Protein AF-A0A7S0GAN3-F1 (afdb_monomer)

Organism: NCBI:txid420281

Structure (mmCIF, N/CA/C/O backbone):
data_AF-A0A7S0GAN3-F1
#
_entry.id   AF-A0A7S0GAN3-F1
#
loop_
_atom_site.group_PDB
_atom_site.id
_atom_site.type_symbol
_atom_site.label_atom_id
_atom_site.label_alt_id
_atom_site.label_comp_id
_atom_site.label_asym_id
_atom_site.label_entity_id
_atom_site.label_seq_id
_atom_site.pdbx_PDB_ins_code
_atom_site.Cartn_x
_atom_site.Cartn_y
_atom_site.Cartn_z
_atom_site.occupancy
_atom_site.B_iso_or_equiv
_atom_site.auth_seq_id
_atom_site.auth_comp_id
_atom_site.auth_asym_id
_atom_site.auth_atom_id
_atom_site.pdbx_PDB_model_num
ATOM 1 N N . ALA A 1 1 ? -8.345 -10.056 -23.638 1.00 53.62 1 ALA A N 1
ATOM 2 C CA . ALA A 1 1 ? -7.470 -11.029 -22.954 1.00 53.62 1 ALA A CA 1
ATOM 3 C C . ALA A 1 1 ? -8.102 -11.364 -21.610 1.00 53.62 1 ALA A C 1
ATOM 5 O O . ALA A 1 1 ? -8.517 -10.442 -20.922 1.00 53.62 1 ALA A O 1
ATOM 6 N N . ASP A 1 2 ? -8.257 -12.646 -21.281 1.00 69.12 2 ASP A N 1
ATOM 7 C CA . ASP A 1 2 ? -8.844 -13.093 -20.011 1.00 69.12 2 ASP A CA 1
ATOM 8 C C . ASP A 1 2 ? -7.896 -12.740 -18.851 1.00 69.12 2 ASP A C 1
ATOM 10 O O . ASP A 1 2 ? -6.728 -13.138 -18.859 1.00 69.12 2 ASP A O 1
ATOM 14 N N . ALA A 1 3 ? -8.379 -11.972 -17.870 1.00 46.81 3 ALA A N 1
ATOM 15 C CA . ALA A 1 3 ? -7.609 -11.560 -16.692 1.00 46.81 3 ALA A CA 1
ATOM 16 C C . ALA A 1 3 ? -7.005 -12.769 -15.953 1.00 46.81 3 ALA A C 1
ATOM 18 O O . ALA A 1 3 ? -5.893 -12.694 -15.424 1.00 46.81 3 ALA A O 1
ATOM 19 N N . THR A 1 4 ? -7.686 -13.916 -16.011 1.00 56.50 4 THR A N 1
ATOM 20 C CA . THR A 1 4 ? -7.214 -15.193 -15.467 1.00 56.50 4 THR A CA 1
ATOM 21 C C . THR A 1 4 ? -5.911 -15.663 -16.116 1.00 56.50 4 THR A C 1
ATOM 23 O O . THR A 1 4 ? -5.029 -16.192 -15.436 1.00 56.50 4 THR A O 1
ATOM 26 N N . LEU A 1 5 ? -5.762 -15.472 -17.429 1.00 55.47 5 LEU A N 1
ATOM 27 C CA . LEU A 1 5 ? -4.583 -15.897 -18.185 1.00 55.47 5 LEU A CA 1
ATOM 28 C C . LEU A 1 5 ? -3.365 -15.033 -17.838 1.00 55.47 5 LEU A C 1
ATOM 30 O O . LEU A 1 5 ? -2.266 -15.554 -17.656 1.00 55.47 5 LEU A O 1
ATOM 34 N N . ILE A 1 6 ? -3.586 -13.726 -17.688 1.00 58.41 6 ILE A N 1
ATOM 35 C CA . ILE A 1 6 ? -2.557 -12.761 -17.286 1.00 58.41 6 ILE A CA 1
ATOM 36 C C . ILE A 1 6 ? -2.079 -13.089 -15.867 1.00 58.41 6 ILE A C 1
ATOM 38 O O . ILE A 1 6 ? -0.880 -13.251 -15.648 1.00 58.41 6 ILE A O 1
ATOM 42 N N . ALA A 1 7 ? -3.006 -13.306 -14.928 1.00 54.25 7 ALA A N 1
ATOM 43 C CA . ALA A 1 7 ? -2.679 -13.682 -13.553 1.00 54.25 7 ALA A CA 1
ATOM 44 C C . ALA A 1 7 ? -1.905 -15.012 -13.466 1.00 54.25 7 ALA A C 1
ATOM 46 O O . ALA A 1 7 ? -0.910 -15.101 -12.746 1.00 54.25 7 ALA A O 1
ATOM 47 N N . LYS A 1 8 ? -2.307 -16.035 -14.238 1.00 63.19 8 LYS A N 1
ATOM 48 C CA . LYS A 1 8 ? -1.583 -17.318 -14.322 1.00 63.19 8 LYS A CA 1
ATOM 49 C C . LYS A 1 8 ? -0.166 -17.149 -14.870 1.00 63.19 8 LYS A C 1
ATOM 51 O O . LYS A 1 8 ? 0.763 -17.755 -14.340 1.00 63.19 8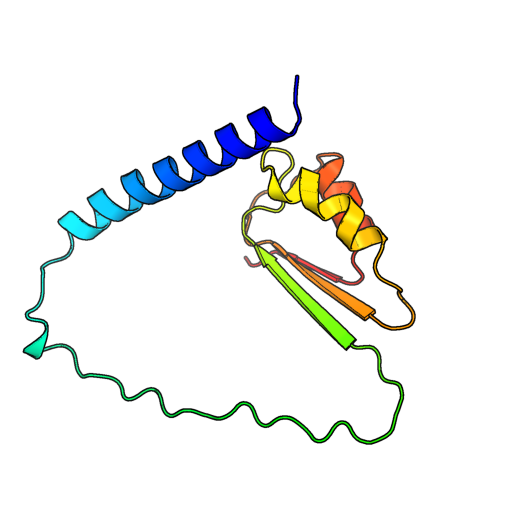 LYS A O 1
ATOM 56 N N . CYS A 1 9 ? 0.004 -16.337 -15.913 1.00 64.81 9 CYS A N 1
ATOM 57 C CA . CYS A 1 9 ? 1.313 -16.072 -16.507 1.00 64.81 9 CYS A CA 1
ATOM 58 C C . CYS A 1 9 ? 2.253 -15.417 -15.488 1.00 64.81 9 CYS A C 1
ATOM 60 O O . CYS A 1 9 ? 3.355 -15.907 -15.246 1.00 64.81 9 CYS A O 1
ATOM 62 N N . TYR A 1 10 ? 1.761 -14.386 -14.800 1.00 63.53 10 TYR A N 1
ATOM 63 C CA . TYR A 1 10 ? 2.522 -13.692 -13.771 1.00 63.53 10 TYR A CA 1
ATOM 64 C C . TYR A 1 10 ? 2.884 -14.583 -12.579 1.00 63.53 10 TYR A C 1
ATOM 66 O O . TYR A 1 10 ? 4.025 -14.542 -12.121 1.00 63.53 10 TYR A O 1
ATOM 74 N N . ALA A 1 11 ? 1.962 -15.428 -12.105 1.00 63.91 11 ALA A N 1
ATOM 75 C CA . ALA A 1 11 ? 2.245 -16.375 -11.026 1.00 63.91 11 ALA A CA 1
ATOM 76 C C . ALA A 1 11 ? 3.366 -17.354 -11.412 1.00 63.91 11 ALA A C 1
ATOM 78 O O . ALA A 1 11 ? 4.311 -17.559 -10.649 1.00 63.91 11 ALA A O 1
ATOM 79 N N . ASN A 1 12 ? 3.307 -17.908 -12.626 1.00 69.75 12 ASN A N 1
ATOM 80 C CA . ASN A 1 12 ? 4.333 -18.818 -13.128 1.00 69.75 12 ASN A CA 1
ATOM 81 C C . ASN A 1 12 ? 5.690 -18.120 -13.288 1.00 69.75 12 ASN A C 1
ATOM 83 O O . ASN A 1 12 ? 6.716 -18.687 -12.915 1.00 69.75 12 ASN A O 1
ATOM 87 N N . GLN A 1 13 ? 5.704 -16.882 -13.782 1.00 66.62 13 GLN A N 1
ATOM 88 C CA . GLN A 1 13 ? 6.927 -16.103 -13.954 1.00 66.62 13 GLN A CA 1
ATOM 89 C C . GLN A 1 13 ? 7.569 -15.737 -12.606 1.00 66.62 13 GLN A C 1
ATOM 91 O O . GLN A 1 13 ? 8.775 -15.920 -12.446 1.00 66.62 13 GLN A O 1
ATOM 96 N N . ALA A 1 14 ? 6.774 -15.332 -11.609 1.00 58.38 14 ALA A N 1
ATOM 97 C CA . ALA A 1 14 ? 7.249 -15.049 -10.252 1.00 58.38 14 ALA A CA 1
ATOM 98 C C . ALA A 1 14 ? 7.876 -16.293 -9.587 1.00 58.38 14 ALA A C 1
ATOM 100 O O . ALA A 1 14 ? 8.985 -16.233 -9.043 1.00 58.38 14 ALA A O 1
ATOM 101 N N . ILE A 1 15 ? 7.218 -17.456 -9.708 1.00 64.25 15 ILE A N 1
ATOM 102 C CA . ILE A 1 15 ? 7.734 -18.745 -9.215 1.00 64.25 15 ILE A CA 1
ATOM 103 C C . ILE A 1 15 ? 9.053 -19.111 -9.912 1.00 64.25 15 ILE A C 1
ATOM 105 O O . ILE A 1 15 ? 9.991 -19.588 -9.266 1.00 64.25 15 ILE A O 1
ATOM 109 N N . GLN A 1 16 ? 9.165 -18.873 -11.221 1.00 63.56 16 GLN A N 1
ATOM 110 C CA . GLN A 1 16 ? 10.399 -19.124 -11.969 1.00 63.56 16 GLN A CA 1
ATOM 111 C C . GLN A 1 16 ? 11.541 -18.190 -11.539 1.00 63.56 16 GLN A C 1
ATOM 113 O O . GLN A 1 16 ? 12.667 -18.660 -11.359 1.00 63.56 16 GLN A O 1
ATOM 118 N N . THR A 1 17 ? 11.266 -16.903 -11.294 1.00 57.34 17 THR A N 1
ATOM 119 C CA . THR A 1 17 ? 12.280 -15.931 -10.847 1.00 57.34 17 THR A CA 1
ATOM 120 C C . THR A 1 17 ? 12.805 -16.190 -9.434 1.00 57.34 17 THR A C 1
ATOM 122 O O . THR A 1 17 ? 13.994 -15.986 -9.182 1.00 57.34 17 THR A O 1
ATOM 125 N N . CYS A 1 18 ? 11.967 -16.693 -8.521 1.00 55.12 18 CYS A N 1
ATOM 126 C CA . CYS A 1 18 ? 12.412 -17.101 -7.185 1.00 55.12 18 CYS A CA 1
ATOM 127 C C . CYS A 1 18 ? 13.300 -18.354 -7.243 1.00 55.12 18 CYS A C 1
ATOM 129 O O . CYS A 1 18 ? 14.308 -18.438 -6.540 1.00 55.12 18 CYS A O 1
ATOM 131 N N . ASN A 1 19 ? 12.983 -19.299 -8.133 1.00 55.12 19 ASN A N 1
ATOM 132 C CA . ASN A 1 19 ? 13.717 -20.557 -8.254 1.00 55.12 19 ASN A CA 1
ATOM 133 C C . ASN A 1 19 ? 15.125 -20.407 -8.849 1.00 55.12 19 ASN A C 1
ATOM 135 O O . ASN A 1 19 ? 16.020 -21.142 -8.432 1.00 55.12 19 ASN A O 1
ATOM 139 N N . SER A 1 20 ? 15.349 -19.495 -9.801 1.00 51.16 20 SER A N 1
ATOM 140 C CA . SER A 1 20 ? 16.661 -19.336 -10.451 1.00 51.16 20 SER A CA 1
ATOM 141 C C . SER A 1 20 ? 17.683 -18.647 -9.542 1.00 51.16 20 SER A C 1
ATOM 143 O O . SER A 1 20 ? 18.770 -19.181 -9.329 1.00 51.16 20 SER A O 1
ATOM 145 N N . LYS A 1 21 ? 17.309 -17.527 -8.906 1.00 49.88 21 LYS A N 1
ATOM 146 C CA . LYS A 1 21 ? 18.214 -16.752 -8.037 1.00 49.88 21 LYS A CA 1
ATOM 147 C C . LYS A 1 21 ? 18.492 -17.423 -6.687 1.00 49.88 21 LYS A C 1
ATOM 149 O O . LYS A 1 21 ? 19.608 -17.324 -6.178 1.00 49.88 21 LYS A O 1
ATOM 154 N N . GLN A 1 22 ? 17.519 -18.128 -6.097 1.00 50.59 22 GLN A N 1
ATOM 155 C CA . GLN A 1 22 ? 17.749 -18.843 -4.834 1.00 50.59 22 GLN A CA 1
ATOM 156 C C . GLN A 1 22 ? 18.544 -20.139 -5.029 1.00 50.59 22 GLN A C 1
ATOM 158 O O . GLN A 1 22 ? 19.405 -20.427 -4.202 1.00 50.59 22 GLN A O 1
ATOM 163 N N . ARG A 1 23 ? 18.327 -20.911 -6.108 1.00 47.38 23 ARG A N 1
ATOM 164 C CA . ARG A 1 23 ? 19.069 -22.171 -6.332 1.00 47.38 23 ARG A CA 1
ATOM 165 C C . ARG A 1 23 ? 20.559 -21.958 -6.555 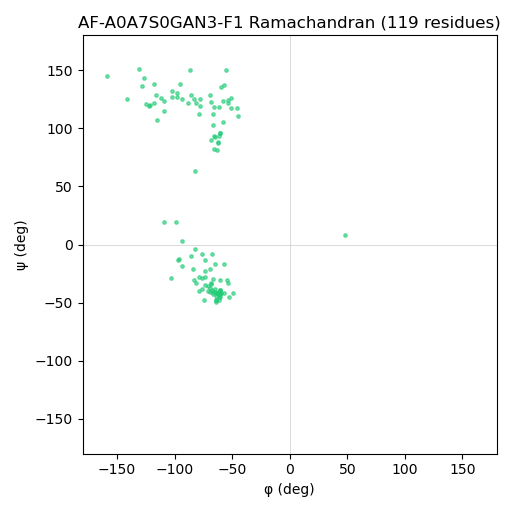1.00 47.38 23 ARG A C 1
ATOM 167 O O . ARG A 1 23 ? 21.345 -22.767 -6.074 1.00 47.38 23 ARG A O 1
ATOM 174 N N . GLU A 1 24 ? 20.947 -20.910 -7.269 1.00 54.69 24 GLU A N 1
ATOM 175 C CA . GLU A 1 24 ? 22.359 -20.626 -7.541 1.00 54.69 24 GLU A CA 1
ATOM 17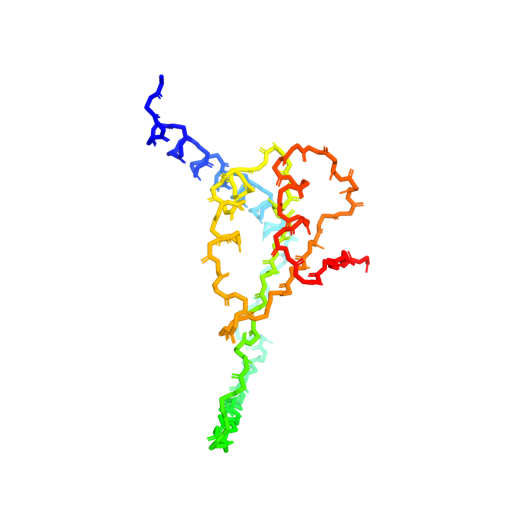6 C C . GLU A 1 24 ? 23.091 -20.197 -6.259 1.00 54.69 24 GLU A C 1
ATOM 178 O O . GLU A 1 24 ? 24.152 -20.730 -5.940 1.00 54.69 24 GLU A O 1
ATOM 183 N N . ARG A 1 25 ? 22.433 -19.377 -5.426 1.00 50.16 25 ARG A N 1
ATOM 184 C CA . ARG A 1 25 ? 22.916 -18.978 -4.095 1.00 50.16 25 ARG A CA 1
ATOM 185 C C . ARG A 1 25 ? 22.931 -20.133 -3.082 1.00 50.16 25 ARG A C 1
ATOM 187 O O . ARG A 1 25 ? 23.815 -20.190 -2.239 1.00 50.16 25 ARG A O 1
ATOM 194 N N . LEU A 1 26 ? 21.987 -21.075 -3.169 1.00 52.34 26 LEU A N 1
ATOM 195 C CA . LEU A 1 26 ? 21.935 -22.282 -2.326 1.00 52.34 26 LEU A CA 1
ATOM 196 C C . LEU A 1 26 ? 22.989 -23.332 -2.710 1.00 52.34 26 LEU A C 1
ATOM 198 O O . LEU A 1 26 ? 23.340 -24.166 -1.880 1.00 52.34 26 LEU A O 1
ATOM 202 N N . ARG A 1 27 ? 23.492 -23.317 -3.951 1.00 53.59 27 ARG A N 1
ATOM 203 C CA . ARG A 1 27 ? 24.552 -24.230 -4.415 1.00 53.59 27 ARG A CA 1
ATOM 204 C C . ARG A 1 27 ? 25.948 -23.800 -3.963 1.00 53.59 27 ARG A C 1
ATOM 206 O O . ARG A 1 27 ? 26.800 -24.666 -3.802 1.00 53.59 27 ARG A O 1
ATOM 213 N N . SER A 1 28 ? 26.171 -22.503 -3.743 1.00 52.94 28 SER A N 1
ATOM 214 C CA . SER A 1 28 ? 27.445 -21.956 -3.255 1.00 52.94 28 SER A CA 1
ATOM 215 C C . SER A 1 28 ? 27.583 -21.957 -1.728 1.00 52.94 28 SER A C 1
ATOM 217 O O . SER A 1 28 ? 28.661 -21.666 -1.220 1.00 52.94 28 SER A O 1
ATOM 219 N N . ILE A 1 29 ? 26.508 -22.242 -0.985 1.00 58.06 29 ILE A N 1
ATOM 220 C CA . ILE A 1 29 ? 26.560 -22.365 0.476 1.00 58.06 29 ILE A CA 1
ATOM 221 C C . ILE A 1 29 ? 27.076 -23.772 0.812 1.00 58.06 29 ILE A C 1
ATOM 223 O O . ILE A 1 29 ? 26.444 -24.751 0.399 1.00 58.06 29 ILE A O 1
ATOM 227 N N . PRO A 1 30 ? 28.192 -23.911 1.553 1.00 55.22 30 PRO A N 1
ATOM 228 C CA . PRO A 1 30 ? 28.633 -25.203 2.057 1.00 55.22 30 PRO A CA 1
ATOM 229 C C . PRO A 1 30 ? 27.486 -25.855 2.828 1.00 55.22 30 PRO A C 1
ATOM 231 O O . PRO A 1 30 ? 26.927 -25.258 3.750 1.00 55.22 30 PRO A O 1
ATOM 234 N N . ARG A 1 31 ? 27.101 -27.075 2.440 1.00 48.78 31 ARG A N 1
ATOM 235 C CA . ARG A 1 31 ? 26.142 -27.866 3.214 1.00 48.78 31 ARG A CA 1
ATOM 236 C C . ARG A 1 31 ? 26.828 -28.260 4.517 1.00 48.78 31 ARG A C 1
ATOM 238 O O . ARG A 1 31 ? 27.506 -29.279 4.571 1.00 48.78 31 ARG A O 1
ATOM 245 N N . HIS A 1 32 ? 26.700 -27.423 5.540 1.00 56.59 32 HIS A N 1
ATOM 246 C CA . HIS A 1 32 ? 27.012 -27.829 6.901 1.00 56.59 32 HIS A CA 1
ATOM 247 C C . HIS A 1 32 ? 26.105 -29.012 7.254 1.00 56.59 32 HIS A C 1
ATOM 249 O O . HIS A 1 32 ? 24.920 -29.007 6.911 1.00 56.59 32 HIS A O 1
ATOM 255 N N . ASP A 1 33 ? 26.678 -30.043 7.876 1.00 57.25 33 ASP A N 1
ATOM 256 C CA . ASP A 1 33 ? 25.926 -31.193 8.367 1.00 57.25 33 ASP A CA 1
ATOM 257 C C . ASP A 1 33 ? 24.758 -30.685 9.224 1.00 57.25 33 ASP A C 1
ATOM 259 O O . ASP A 1 33 ? 24.957 -29.890 10.146 1.00 57.25 33 ASP A O 1
ATOM 263 N N . ALA A 1 34 ? 23.536 -31.115 8.905 1.00 57.25 34 ALA A N 1
ATOM 264 C CA . ALA A 1 34 ? 22.328 -30.730 9.625 1.00 57.25 34 ALA A CA 1
ATOM 265 C C . ALA A 1 34 ? 22.398 -31.082 11.125 1.00 57.25 34 ALA A C 1
ATOM 267 O O . ALA A 1 34 ? 21.644 -30.519 11.914 1.00 57.25 34 ALA A O 1
ATOM 268 N N . SER A 1 35 ? 23.323 -31.963 11.527 1.00 60.91 35 SER A N 1
ATOM 269 C CA . SER A 1 35 ? 23.629 -32.262 12.930 1.00 60.91 35 SER A CA 1
ATOM 270 C C . SER A 1 35 ? 24.329 -31.115 13.686 1.00 60.91 35 SER A C 1
ATOM 272 O O . SER A 1 35 ? 24.269 -31.065 14.912 1.00 60.91 35 SER A O 1
ATOM 274 N N . SER A 1 36 ? 24.975 -30.182 12.972 1.00 60.47 36 SER A N 1
ATOM 275 C CA . SER A 1 36 ? 25.813 -29.109 13.537 1.00 60.47 36 SER A CA 1
ATOM 276 C C . SER A 1 36 ? 25.099 -27.766 13.706 1.00 60.47 36 SER A C 1
ATOM 278 O O . SER A 1 36 ? 25.599 -26.884 14.408 1.00 60.47 36 SER A O 1
ATOM 280 N N . VAL A 1 37 ? 23.918 -27.593 13.102 1.00 59.53 37 VAL A N 1
ATOM 281 C CA . VAL A 1 37 ? 23.083 -26.416 13.357 1.00 59.53 37 VAL A CA 1
ATOM 282 C C . VAL A 1 37 ? 22.373 -26.602 14.698 1.00 59.53 37 VAL A C 1
ATOM 284 O O . VAL A 1 37 ? 21.591 -27.545 14.842 1.00 59.53 37 VAL A O 1
ATOM 287 N N . PRO A 1 38 ? 22.595 -25.728 15.698 1.00 48.66 38 PRO A N 1
ATOM 288 C CA . PRO A 1 38 ? 21.820 -25.800 16.920 1.00 48.66 38 PRO A CA 1
ATOM 289 C C . PRO A 1 38 ? 20.359 -25.578 16.537 1.00 48.66 38 PRO A C 1
ATOM 291 O O . PRO A 1 38 ? 19.997 -24.529 16.001 1.00 48.66 38 PRO A O 1
ATOM 294 N N . PHE A 1 39 ? 19.514 -26.579 16.785 1.00 57.50 39 PHE A N 1
ATOM 295 C CA . PHE A 1 39 ? 18.071 -26.414 16.707 1.00 57.50 39 PHE A CA 1
ATOM 296 C C . PHE A 1 39 ? 17.685 -25.344 17.727 1.00 57.50 39 PHE A C 1
ATOM 298 O O . PHE A 1 39 ? 17.544 -25.613 18.923 1.00 57.50 39 PHE A O 1
ATOM 305 N N . VAL A 1 40 ? 17.561 -24.100 17.263 1.00 62.12 40 VAL A N 1
ATOM 306 C CA . VAL A 1 40 ? 17.022 -23.017 18.072 1.00 62.12 40 VAL A CA 1
ATOM 307 C C . VAL A 1 40 ? 15.569 -23.379 18.305 1.00 62.12 40 VAL A C 1
ATOM 309 O O . VAL A 1 40 ? 14.720 -23.256 17.422 1.00 62.12 40 VAL A O 1
ATOM 312 N N . LYS A 1 41 ? 15.289 -23.869 19.513 1.00 49.91 41 LYS A N 1
ATOM 313 C CA . LYS A 1 41 ? 13.934 -24.031 20.016 1.00 49.91 41 LYS A CA 1
ATOM 314 C C . LYS A 1 41 ? 13.345 -22.624 20.045 1.00 49.91 41 LYS A C 1
ATOM 316 O O . LYS A 1 41 ? 13.574 -21.880 20.995 1.00 49.91 41 LYS A O 1
ATOM 321 N N . VAL A 1 42 ? 12.650 -22.233 18.976 1.00 60.69 42 VAL A N 1
ATOM 322 C CA . VAL A 1 42 ? 11.856 -21.006 18.962 1.00 60.69 42 VAL A CA 1
ATOM 323 C C . VAL A 1 42 ? 10.879 -21.176 20.110 1.00 60.69 42 VAL A C 1
ATOM 325 O O . VAL A 1 42 ? 9.971 -22.013 20.046 1.00 60.69 42 VAL A O 1
ATOM 328 N N . SER A 1 43 ? 11.125 -20.468 21.215 1.00 58.84 43 SER A N 1
ATOM 329 C CA . SER A 1 43 ? 10.154 -20.423 22.289 1.00 58.84 43 SER A CA 1
ATOM 330 C C . SER A 1 43 ? 8.897 -19.878 21.635 1.00 58.84 43 SER A C 1
ATOM 332 O O . SER A 1 43 ? 8.921 -18.848 20.959 1.00 58.84 43 SER A O 1
ATOM 334 N N . LYS A 1 44 ? 7.801 -20.628 21.735 1.00 56.56 44 LYS A N 1
ATOM 335 C CA . LYS A 1 44 ? 6.495 -20.096 21.381 1.00 56.56 44 LYS A CA 1
ATOM 336 C C . LYS A 1 44 ? 6.227 -19.002 22.409 1.00 56.56 44 LYS A C 1
ATOM 338 O O . LYS A 1 44 ? 5.579 -19.254 23.419 1.00 56.56 44 LYS A O 1
ATOM 343 N N . SER A 1 45 ? 6.764 -17.805 22.190 1.00 54.41 45 SER A N 1
ATOM 344 C CA . SER A 1 45 ? 6.175 -16.597 22.725 1.00 54.41 45 SER A CA 1
ATOM 345 C C . SER A 1 45 ? 4.813 -16.543 22.056 1.00 54.41 45 SER A C 1
ATOM 347 O O . SER A 1 45 ? 4.643 -16.049 20.945 1.00 54.41 45 SER A O 1
ATOM 349 N N . THR A 1 46 ? 3.833 -17.193 22.685 1.00 54.00 46 THR A N 1
ATOM 350 C CA . THR A 1 46 ? 2.432 -16.962 22.370 1.00 54.00 46 THR A CA 1
ATOM 351 C C . THR A 1 46 ? 2.300 -15.453 22.303 1.00 54.00 46 THR A C 1
ATOM 353 O O . THR A 1 46 ? 2.619 -14.807 23.312 1.00 54.00 46 THR A O 1
ATOM 356 N N . PRO A 1 47 ? 1.945 -14.872 21.140 1.00 52.00 47 PRO A N 1
ATOM 357 C CA . PRO A 1 47 ? 1.748 -13.443 21.077 1.00 52.00 47 PRO A CA 1
ATOM 358 C C . PRO A 1 47 ? 0.746 -13.167 22.180 1.00 52.00 47 PRO A C 1
ATOM 360 O O . PRO A 1 47 ? -0.293 -13.823 22.258 1.00 52.00 47 PRO A O 1
ATOM 363 N N . HIS A 1 48 ? 1.134 -12.314 23.119 1.00 54.25 48 HIS A N 1
ATOM 364 C CA . HIS A 1 48 ? 0.266 -11.924 24.202 1.00 54.25 48 HIS A CA 1
ATOM 365 C C . HIS A 1 48 ? -0.936 -11.268 23.521 1.00 54.25 48 HIS A C 1
ATOM 367 O O . HIS A 1 48 ? -0.849 -10.113 23.093 1.00 54.25 48 HIS A O 1
ATOM 373 N N . ILE A 1 49 ? -2.010 -12.039 23.301 1.00 56.84 49 ILE A N 1
ATOM 374 C CA . ILE A 1 49 ? -3.264 -11.528 22.769 1.00 56.84 49 ILE A CA 1
ATOM 375 C C . ILE A 1 49 ? -3.742 -10.605 23.872 1.00 56.84 49 ILE A C 1
ATOM 377 O O . ILE A 1 49 ? -4.308 -11.037 24.873 1.00 56.84 49 ILE A O 1
ATOM 381 N N . ARG A 1 50 ? -3.387 -9.324 23.740 1.00 58.25 50 ARG A N 1
ATOM 382 C CA . ARG A 1 50 ? -3.866 -8.267 24.615 1.00 58.25 50 ARG A CA 1
ATOM 383 C C . ARG A 1 50 ? -5.373 -8.426 24.637 1.00 58.25 50 ARG A C 1
ATOM 385 O O . ARG A 1 50 ? -6.004 -8.305 23.589 1.00 58.25 50 ARG A O 1
ATOM 392 N N . ASN A 1 51 ? -5.920 -8.703 25.818 1.00 54.59 51 ASN A N 1
ATOM 393 C CA . ASN A 1 51 ? -7.350 -8.639 26.066 1.00 54.59 51 ASN A CA 1
ATOM 394 C C . ASN A 1 51 ? -7.852 -7.339 25.431 1.00 54.59 51 ASN A C 1
ATOM 396 O O . ASN A 1 51 ? -7.456 -6.253 25.870 1.00 54.59 51 ASN A O 1
ATOM 400 N N . TYR A 1 52 ? -8.634 -7.450 24.352 1.00 57.31 52 TYR A N 1
ATOM 401 C CA . TYR A 1 52 ? -9.254 -6.314 23.680 1.00 57.31 52 TYR A CA 1
ATOM 402 C C . TYR A 1 52 ? -10.201 -5.681 24.703 1.00 57.31 52 TYR A C 1
ATOM 404 O O . TYR A 1 52 ? -11.353 -6.077 24.850 1.00 57.31 52 TYR A O 1
ATOM 412 N N . ARG A 1 53 ? -9.677 -4.746 25.504 1.00 57.47 53 ARG A N 1
ATOM 413 C CA . ARG A 1 53 ? -10.437 -4.000 26.507 1.00 57.47 53 ARG A CA 1
ATOM 414 C C . ARG A 1 53 ? -11.464 -3.147 25.769 1.00 57.47 53 ARG A C 1
ATOM 416 O O . ARG A 1 53 ? -11.113 -2.052 25.334 1.00 57.47 53 ARG A O 1
ATOM 423 N N . GLY A 1 54 ? -12.668 -3.697 25.596 1.00 52.66 54 GLY A N 1
ATOM 424 C CA . GLY A 1 54 ? -14.000 -3.075 25.669 1.00 52.66 54 GLY A CA 1
ATOM 425 C C . GLY A 1 54 ? -14.291 -1.759 24.942 1.00 52.66 54 GLY A C 1
ATOM 426 O O . GLY A 1 54 ? -15.351 -1.190 25.164 1.00 52.66 54 GLY A O 1
ATOM 427 N N . GLY A 1 55 ? -13.393 -1.245 24.108 1.00 64.50 55 GLY A N 1
ATOM 428 C CA . GLY A 1 55 ? -13.603 -0.039 23.313 1.00 64.50 55 GLY A CA 1
ATOM 429 C C . GLY A 1 55 ? -13.539 -0.371 21.831 1.00 64.50 55 GLY A C 1
ATOM 430 O O . GLY A 1 55 ? -12.650 -1.117 21.416 1.00 64.50 55 GLY A O 1
ATOM 431 N N . LYS A 1 56 ? -14.449 0.208 21.039 1.00 69.50 56 LYS A N 1
ATOM 432 C CA . LYS A 1 56 ? -14.396 0.198 19.569 1.00 69.50 56 LYS A CA 1
ATOM 433 C C . LYS A 1 56 ? -13.143 0.954 19.108 1.00 69.50 56 LYS A C 1
ATOM 435 O O . LYS A 1 56 ? -13.190 2.147 18.832 1.00 69.50 56 LYS A O 1
ATOM 440 N N . ARG A 1 57 ? -11.990 0.288 19.128 1.00 78.50 57 ARG A N 1
ATOM 441 C CA . ARG A 1 57 ? -10.735 0.809 18.579 1.00 78.50 57 ARG A CA 1
ATOM 442 C C . ARG A 1 57 ? -10.581 0.281 17.161 1.00 78.50 57 ARG A C 1
ATOM 444 O O . ARG A 1 57 ? -10.837 -0.899 16.932 1.00 78.50 57 ARG A O 1
ATOM 451 N N . LYS A 1 58 ? -10.138 1.147 16.246 1.00 88.50 58 LYS A N 1
ATOM 452 C CA . LYS A 1 58 ? -9.825 0.760 14.868 1.00 88.50 58 LYS A CA 1
ATOM 453 C C . LYS A 1 58 ? -8.780 -0.354 14.856 1.00 88.50 58 LYS A C 1
ATOM 455 O O . LYS A 1 58 ? -7.804 -0.304 15.611 1.00 88.50 58 LYS A O 1
ATOM 460 N N . ILE A 1 59 ? -8.984 -1.345 14.000 1.00 89.88 59 ILE A N 1
ATOM 461 C CA . ILE A 1 59 ? -8.032 -2.422 13.750 1.00 89.88 59 ILE A CA 1
ATOM 462 C C . ILE A 1 59 ? -6.940 -1.874 12.832 1.00 89.88 59 ILE A C 1
ATOM 464 O O . ILE A 1 59 ? -7.214 -1.349 11.755 1.00 89.88 59 ILE A O 1
ATOM 468 N N . ARG A 1 60 ? -5.683 -1.998 13.255 1.00 91.31 60 ARG A N 1
ATOM 469 C CA . ARG A 1 60 ? -4.530 -1.562 12.461 1.00 91.31 60 ARG A CA 1
ATOM 470 C C . ARG A 1 60 ? -4.068 -2.691 11.553 1.00 91.31 60 ARG A C 1
ATOM 472 O O . ARG A 1 60 ? -3.724 -3.761 12.053 1.00 91.31 60 ARG A O 1
ATOM 479 N N . LEU A 1 61 ? -4.044 -2.447 10.248 1.00 91.81 61 LEU A N 1
ATOM 480 C CA . LEU A 1 61 ? -3.614 -3.409 9.235 1.00 91.81 61 LEU A CA 1
ATOM 481 C C . LEU A 1 61 ? -2.271 -2.976 8.652 1.00 91.81 61 LEU A C 1
ATOM 483 O O . LEU A 1 61 ? -2.145 -1.861 8.155 1.00 91.81 61 LEU A O 1
ATOM 487 N N . GLY A 1 62 ? -1.274 -3.857 8.732 1.00 93.50 62 GLY A N 1
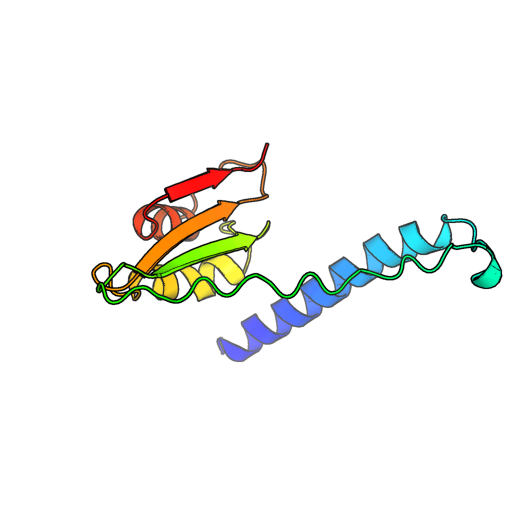ATOM 488 C CA . GLY A 1 62 ? 0.064 -3.637 8.187 1.00 93.50 62 GLY A CA 1
ATOM 489 C C . GLY A 1 62 ? 0.310 -4.512 6.962 1.00 93.50 62 GLY A C 1
ATOM 490 O O . GLY A 1 62 ? 0.377 -5.731 7.103 1.00 93.50 62 GLY A O 1
ATOM 491 N N . TYR A 1 63 ? 0.479 -3.908 5.787 1.00 92.94 63 TYR A N 1
ATOM 492 C CA . TYR A 1 63 ? 0.874 -4.610 4.564 1.00 92.94 63 TYR A CA 1
ATOM 493 C C . TYR A 1 63 ? 2.353 -4.372 4.284 1.00 92.94 63 TYR A C 1
ATOM 495 O O . TYR A 1 63 ? 2.792 -3.228 4.224 1.00 92.94 63 TYR A O 1
ATOM 503 N N . ILE A 1 64 ? 3.120 -5.446 4.103 1.00 92.69 64 ILE A N 1
ATOM 504 C CA . ILE A 1 64 ? 4.561 -5.386 3.845 1.00 92.69 64 ILE A CA 1
ATOM 505 C C . ILE A 1 64 ? 4.831 -6.145 2.553 1.00 92.69 64 ILE A C 1
ATOM 507 O O . ILE A 1 64 ? 4.496 -7.326 2.462 1.00 92.69 64 ILE A O 1
ATOM 511 N N . SER A 1 65 ? 5.408 -5.475 1.55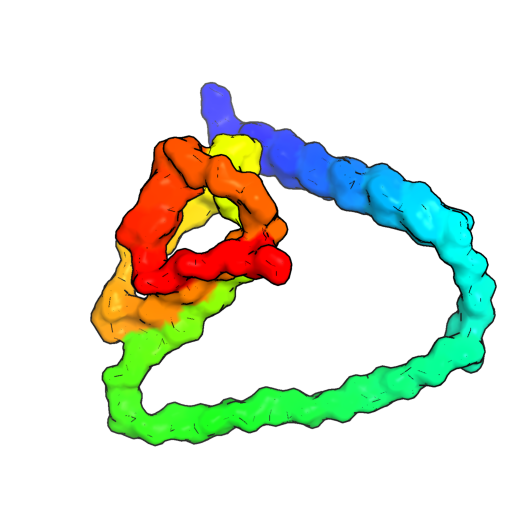8 1.00 90.00 65 SER A N 1
ATOM 512 C CA . SER A 1 65 ? 5.762 -6.112 0.289 1.00 90.00 65 SER A CA 1
ATOM 513 C C . SER A 1 65 ? 6.842 -5.321 -0.462 1.00 90.00 65 SER A C 1
ATOM 515 O O . SER A 1 65 ? 6.818 -4.088 -0.420 1.00 90.00 65 SER A O 1
ATOM 517 N N . PRO A 1 66 ? 7.774 -5.980 -1.180 1.00 88.38 66 PRO A N 1
ATOM 518 C CA . PRO A 1 66 ? 8.642 -5.307 -2.154 1.00 88.38 66 PRO A CA 1
ATOM 519 C C . PRO A 1 66 ? 7.899 -4.926 -3.441 1.00 88.38 66 PRO A C 1
ATOM 521 O O . PRO A 1 66 ? 8.393 -4.139 -4.240 1.00 88.38 66 PRO A O 1
ATOM 524 N N . ASP A 1 67 ? 6.702 -5.469 -3.625 1.00 89.94 67 ASP A N 1
ATOM 525 C CA . ASP A 1 67 ? 6.018 -5.524 -4.908 1.00 89.94 67 ASP A CA 1
ATOM 526 C C . ASP A 1 67 ? 4.964 -4.418 -5.101 1.00 89.94 67 ASP A C 1
ATOM 528 O O . ASP A 1 67 ? 4.059 -4.535 -5.931 1.00 89.94 67 ASP A O 1
ATOM 532 N N . PHE A 1 68 ? 5.041 -3.337 -4.324 1.00 88.69 68 PHE A N 1
ATOM 533 C CA . PHE A 1 68 ? 4.204 -2.151 -4.521 1.00 88.69 68 PHE A CA 1
ATOM 534 C C . PHE A 1 68 ? 4.790 -1.245 -5.609 1.00 88.69 68 PHE A C 1
ATOM 536 O O . PHE A 1 68 ? 5.189 -0.114 -5.341 1.00 88.69 68 PHE A O 1
ATOM 543 N N . THR A 1 69 ? 4.859 -1.773 -6.829 1.00 89.44 69 THR A N 1
ATOM 544 C CA . THR A 1 69 ? 5.380 -1.088 -8.019 1.00 89.44 69 THR A CA 1
ATOM 545 C C . THR A 1 69 ? 4.397 -1.223 -9.181 1.00 89.44 69 THR A C 1
ATOM 547 O O . THR A 1 69 ? 3.674 -2.217 -9.276 1.00 89.44 69 THR A O 1
ATOM 550 N N . GLY A 1 70 ? 4.378 -0.252 -10.093 1.00 86.00 70 GLY A N 1
ATOM 551 C CA . GLY A 1 70 ? 3.481 -0.208 -11.255 1.00 86.00 70 GLY A CA 1
ATOM 552 C C . GLY A 1 70 ? 3.740 -1.287 -12.300 1.00 86.00 70 GLY A C 1
ATOM 553 O O . GLY A 1 70 ? 2.965 -1.456 -13.232 1.00 86.00 70 GLY A O 1
ATOM 554 N N . VAL A 1 71 ? 4.828 -2.044 -12.157 1.00 88.06 71 VAL A N 1
ATOM 555 C CA . VAL A 1 71 ? 5.139 -3.193 -13.017 1.00 88.06 71 VAL A CA 1
ATOM 556 C C . VAL A 1 71 ? 4.685 -4.522 -12.411 1.00 88.06 71 VAL A C 1
ATOM 558 O O . VAL A 1 71 ? 4.671 -5.537 -13.112 1.00 88.06 71 VAL A O 1
ATOM 561 N N . HIS A 1 72 ? 4.316 -4.543 -11.124 1.00 88.94 72 HIS A N 1
ATOM 562 C CA . HIS A 1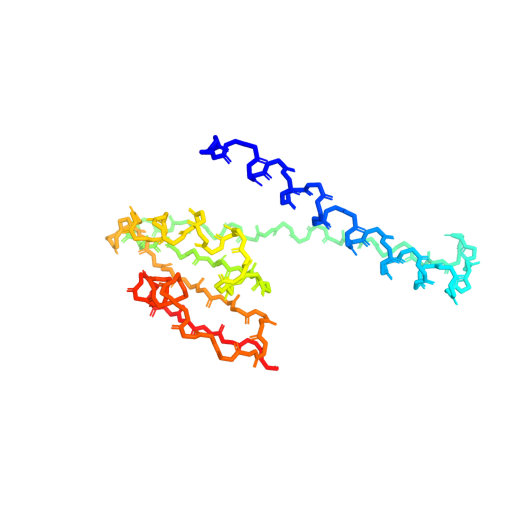 72 ? 4.014 -5.776 -10.412 1.00 88.94 72 HIS A CA 1
ATOM 563 C C . HIS A 1 72 ? 2.494 -6.015 -10.249 1.00 88.94 72 HIS A C 1
ATOM 565 O O . HIS A 1 72 ? 1.775 -5.145 -9.754 1.00 88.94 72 HIS A O 1
ATOM 571 N N . PRO A 1 73 ? 1.978 -7.225 -10.560 1.00 90.62 73 PRO A N 1
ATOM 572 C CA . PRO A 1 73 ? 0.550 -7.573 -10.473 1.00 90.62 73 PRO A CA 1
ATOM 573 C C . PRO A 1 73 ? -0.112 -7.302 -9.127 1.00 90.62 73 PRO A C 1
ATOM 575 O O . PRO A 1 73 ? -1.292 -6.976 -9.081 1.00 90.62 73 PRO A O 1
ATOM 578 N N . LEU A 1 74 ? 0.632 -7.444 -8.028 1.00 92.31 74 LEU A N 1
ATOM 579 C CA . LEU A 1 74 ? 0.146 -7.130 -6.682 1.00 92.31 74 LEU A CA 1
ATOM 580 C C . LEU A 1 74 ? -0.435 -5.717 -6.619 1.00 92.31 74 LEU A C 1
ATOM 582 O O . LEU A 1 74 ? -1.517 -5.550 -6.065 1.00 92.31 74 LEU A O 1
ATOM 586 N N . ALA A 1 75 ? 0.248 -4.722 -7.193 1.00 90.81 75 ALA A N 1
ATOM 587 C CA . ALA A 1 75 ? -0.230 -3.347 -7.177 1.00 90.81 75 ALA A CA 1
ATOM 588 C C . ALA A 1 75 ? -1.544 -3.216 -7.964 1.00 90.81 75 ALA A C 1
ATOM 590 O O . ALA A 1 75 ? -2.513 -2.660 -7.448 1.00 90.81 75 ALA A O 1
ATOM 591 N N . PHE A 1 76 ? -1.625 -3.835 -9.147 1.00 90.25 76 PHE A N 1
ATOM 592 C CA . PHE A 1 76 ? -2.844 -3.860 -9.962 1.00 90.25 76 PHE A CA 1
ATOM 593 C C . PHE A 1 76 ? -4.034 -4.524 -9.261 1.00 90.25 76 PHE A C 1
ATOM 595 O O . PHE A 1 76 ? -5.159 -4.044 -9.390 1.00 90.25 76 PHE A O 1
ATOM 602 N N . LEU A 1 77 ? -3.794 -5.614 -8.528 1.00 92.62 77 LEU A N 1
ATOM 603 C CA . LEU A 1 77 ? -4.837 -6.377 -7.838 1.00 92.62 77 LEU A CA 1
ATOM 604 C C . LEU A 1 77 ? -5.281 -5.707 -6.532 1.00 92.62 77 LEU A C 1
ATOM 606 O O . LEU A 1 77 ? -6.467 -5.697 -6.210 1.00 92.62 77 LEU A O 1
ATOM 610 N N . MET A 1 78 ? -4.337 -5.156 -5.767 1.00 94.44 78 MET A N 1
ATOM 611 C CA . MET A 1 78 ? -4.592 -4.692 -4.401 1.00 94.44 78 MET A CA 1
ATOM 612 C C . MET A 1 78 ? -4.945 -3.209 -4.302 1.00 94.44 78 MET A C 1
ATOM 614 O O . MET A 1 78 ? -5.539 -2.813 -3.299 1.00 94.44 78 MET A O 1
ATOM 618 N N . GLN A 1 79 ? -4.642 -2.396 -5.322 1.00 92.38 79 GLN A N 1
ATOM 619 C CA . GLN A 1 79 ? -4.942 -0.954 -5.331 1.00 92.38 79 GLN A CA 1
ATOM 620 C C . GLN A 1 79 ? -6.392 -0.633 -4.936 1.00 92.38 79 GLN A C 1
ATOM 622 O O . GLN A 1 79 ? -6.636 0.290 -4.160 1.00 92.38 79 GLN A O 1
ATOM 627 N N . ASP A 1 80 ? -7.357 -1.417 -5.421 1.00 92.94 80 ASP A N 1
ATOM 628 C CA . ASP A 1 80 ? -8.775 -1.198 -5.137 1.00 92.94 80 ASP A CA 1
ATOM 629 C C . ASP A 1 80 ? -9.179 -1.770 -3.779 1.00 92.94 80 ASP A C 1
ATOM 631 O O . ASP A 1 80 ? -9.996 -1.179 -3.076 1.00 92.94 80 ASP A O 1
ATOM 635 N N . VAL A 1 81 ? -8.557 -2.876 -3.364 1.00 94.12 81 VAL A N 1
ATOM 636 C CA . VAL A 1 81 ? -8.801 -3.495 -2.058 1.00 94.12 81 VAL A CA 1
ATOM 637 C C . VAL A 1 81 ? -8.457 -2.519 -0.937 1.00 94.12 81 VAL A C 1
ATOM 639 O O . VAL A 1 81 ? -9.238 -2.368 -0.001 1.00 94.12 81 VAL A O 1
ATOM 642 N N . PHE A 1 82 ? -7.341 -1.791 -1.040 1.00 94.19 82 PHE A N 1
ATOM 643 C CA . PHE A 1 82 ? -6.987 -0.778 -0.041 1.00 94.19 82 PHE A CA 1
ATOM 644 C C . PHE A 1 82 ? -8.041 0.327 0.067 1.00 94.19 82 PHE A C 1
ATOM 646 O O . PHE A 1 82 ? -8.402 0.708 1.177 1.00 94.19 82 PHE A O 1
ATOM 653 N N . ARG A 1 83 ? -8.606 0.773 -1.062 1.00 92.31 83 ARG A N 1
ATOM 654 C CA . ARG A 1 83 ? -9.659 1.800 -1.093 1.00 92.31 83 ARG A CA 1
ATOM 655 C C . ARG A 1 83 ? -10.973 1.333 -0.461 1.00 92.31 83 ARG A C 1
ATOM 657 O O . ARG A 1 83 ? -11.718 2.152 0.064 1.00 92.31 83 ARG A O 1
ATOM 664 N N . LEU A 1 84 ? -11.270 0.037 -0.521 1.00 94.31 84 LEU A N 1
ATOM 665 C CA . LEU A 1 84 ? -12.523 -0.531 -0.015 1.00 94.31 84 LEU A CA 1
ATOM 666 C C . LEU A 1 84 ? -12.526 -0.790 1.499 1.00 94.31 84 LEU A C 1
ATOM 668 O O . LEU A 1 84 ? -13.557 -1.181 2.047 1.00 94.31 84 LEU A O 1
ATOM 672 N N . HIS A 1 85 ? -11.410 -0.572 2.195 1.00 93.38 85 HIS A N 1
ATOM 673 C CA . HIS A 1 85 ? -11.391 -0.704 3.647 1.00 93.38 85 HIS A CA 1
ATOM 674 C C . HIS A 1 85 ? -12.209 0.408 4.309 1.00 93.38 85 HIS A C 1
ATOM 676 O O . HIS A 1 85 ? -11.989 1.594 4.065 1.00 93.38 85 HIS A O 1
ATOM 682 N N . ASN A 1 86 ? -13.123 0.030 5.206 1.00 93.94 86 ASN A N 1
ATOM 683 C CA . ASN A 1 86 ? -13.870 0.999 6.000 1.00 93.94 86 ASN A CA 1
ATOM 684 C C . ASN A 1 86 ? -12.924 1.734 6.960 1.00 93.94 86 ASN A C 1
ATOM 686 O O . ASN A 1 86 ? -12.437 1.150 7.929 1.00 93.94 86 ASN A O 1
ATOM 690 N N . THR A 1 87 ? -12.711 3.027 6.732 1.00 90.25 87 THR A N 1
ATOM 691 C CA . THR A 1 87 ? -11.820 3.869 7.543 1.00 90.25 87 THR A CA 1
ATOM 692 C C . THR A 1 87 ? -12.303 4.043 8.984 1.00 90.25 87 THR A C 1
ATOM 694 O O . THR A 1 87 ? -11.516 4.433 9.847 1.00 90.25 87 THR A O 1
ATOM 697 N N . ASN A 1 88 ? -13.575 3.751 9.283 1.00 91.19 88 ASN A N 1
ATOM 698 C CA . ASN A 1 88 ? -14.105 3.768 10.650 1.00 91.19 88 ASN A CA 1
ATOM 699 C C . ASN A 1 88 ? -13.683 2.544 11.465 1.00 91.19 88 ASN A C 1
ATOM 701 O O . ASN A 1 88 ? -13.527 2.663 12.679 1.00 91.19 88 ASN A O 1
ATOM 705 N N . ASP A 1 89 ? -13.453 1.414 10.799 1.00 90.62 89 ASP A N 1
ATOM 706 C CA . ASP A 1 89 ? -13.107 0.145 11.440 1.00 90.62 89 ASP A CA 1
ATOM 707 C C . ASP A 1 89 ? -11.614 -0.168 11.311 1.00 90.62 89 ASP A C 1
ATOM 709 O O . ASP A 1 89 ? -11.043 -0.802 12.199 1.00 90.62 89 ASP A O 1
ATOM 713 N N . PHE A 1 90 ? -10.966 0.308 10.241 1.00 93.38 90 PHE A N 1
ATOM 714 C CA . PHE A 1 90 ? -9.593 -0.037 9.884 1.00 93.38 90 PHE A CA 1
ATOM 715 C C . PHE A 1 90 ? -8.693 1.186 9.687 1.00 93.38 90 PHE A C 1
ATOM 717 O O . PHE A 1 90 ? -9.098 2.211 9.142 1.00 93.38 90 PHE A O 1
ATOM 724 N N . GLU A 1 91 ? -7.436 1.043 10.099 1.00 93.62 91 GLU A N 1
ATOM 725 C CA . GLU A 1 91 ? -6.348 1.997 9.868 1.00 93.62 91 GLU A CA 1
ATOM 726 C C . GLU A 1 91 ? -5.222 1.272 9.115 1.00 93.62 91 GLU A C 1
ATOM 728 O O . GLU A 1 91 ? -4.688 0.274 9.606 1.00 93.62 91 GLU A O 1
ATOM 733 N N . LEU A 1 92 ? -4.892 1.738 7.907 1.00 94.12 92 LEU A N 1
ATOM 734 C CA . LEU A 1 92 ? -3.963 1.054 7.001 1.00 94.12 92 LEU A CA 1
ATOM 735 C C . LEU A 1 92 ? -2.553 1.635 7.084 1.00 94.12 92 LEU A C 1
ATOM 737 O O . LEU A 1 92 ? -2.356 2.842 6.933 1.00 94.12 92 LEU A O 1
ATOM 741 N N . PHE A 1 93 ? -1.582 0.740 7.242 1.00 93.88 93 PHE A N 1
ATOM 742 C CA . PHE A 1 93 ? -0.152 1.006 7.203 1.00 93.88 93 PHE A CA 1
ATOM 743 C C . PHE A 1 93 ? 0.461 0.152 6.097 1.00 93.88 93 PHE A C 1
ATOM 745 O O . PHE A 1 93 ? 0.369 -1.076 6.134 1.00 93.88 93 PHE A O 1
ATOM 752 N N . ILE A 1 94 ? 1.083 0.787 5.110 1.00 93.19 94 ILE A N 1
ATOM 753 C CA . ILE A 1 94 ? 1.731 0.089 4.001 1.00 93.19 94 ILE A CA 1
ATOM 754 C C . ILE A 1 94 ? 3.229 0.364 4.048 1.00 93.19 94 ILE A C 1
ATOM 756 O O . ILE A 1 94 ? 3.666 1.513 4.125 1.00 93.19 94 ILE A O 1
ATOM 760 N N . TYR A 1 95 ? 3.998 -0.717 4.004 1.00 91.75 95 TYR A N 1
ATOM 761 C CA . TYR A 1 95 ? 5.448 -0.730 4.028 1.00 91.75 95 TYR A CA 1
ATOM 762 C C . TYR A 1 95 ? 5.959 -1.273 2.695 1.00 91.75 95 TYR A C 1
ATOM 764 O O . TYR A 1 95 ? 5.852 -2.472 2.418 1.00 91.75 95 TYR A O 1
ATOM 772 N N . SER A 1 96 ? 6.506 -0.382 1.875 1.00 89.00 96 SER A N 1
ATOM 773 C CA . SER A 1 96 ? 7.190 -0.754 0.642 1.00 89.00 96 SER A CA 1
ATOM 774 C C . SER A 1 96 ? 8.644 -1.097 0.935 1.00 89.00 96 SER A C 1
ATOM 776 O O . SER A 1 96 ? 9.348 -0.323 1.586 1.00 89.00 96 SER A O 1
ATOM 778 N N . LEU A 1 97 ? 9.085 -2.261 0.455 1.00 86.56 97 LEU A N 1
ATOM 779 C CA . LEU A 1 97 ? 10.497 -2.666 0.472 1.00 86.56 97 LEU A CA 1
ATOM 780 C C . LEU A 1 97 ? 11.217 -2.315 -0.843 1.00 86.56 97 LEU A C 1
ATOM 782 O O . LEU A 1 97 ? 12.369 -2.694 -1.023 1.00 86.56 97 LEU A O 1
ATOM 786 N N . SER A 1 98 ? 10.537 -1.652 -1.785 1.00 79.81 98 SER A N 1
ATOM 787 C CA . SER A 1 98 ? 11.167 -1.153 -3.008 1.00 79.81 98 SER A CA 1
ATOM 788 C C . SER A 1 98 ? 11.840 0.187 -2.727 1.00 79.81 98 SER A C 1
ATOM 790 O O . SER A 1 98 ? 11.188 1.127 -2.276 1.00 79.81 98 SER A O 1
ATOM 792 N N . ASN A 1 99 ? 13.131 0.282 -3.040 1.00 70.75 99 ASN A N 1
ATOM 793 C CA . ASN A 1 99 ? 13.930 1.500 -2.884 1.00 70.75 99 ASN A CA 1
ATOM 794 C C . ASN A 1 99 ? 13.648 2.546 -3.974 1.00 70.75 99 ASN A C 1
ATOM 796 O O . ASN A 1 99 ? 14.160 3.660 -3.897 1.00 70.75 99 ASN A O 1
ATOM 800 N N . ASN A 1 100 ? 12.868 2.186 -4.995 1.00 70.56 100 ASN A N 1
ATOM 801 C CA . ASN A 1 100 ? 12.571 3.065 -6.115 1.00 70.56 100 ASN A CA 1
ATOM 802 C C . ASN A 1 100 ? 11.269 3.816 -5.846 1.00 70.56 100 ASN A C 1
ATOM 804 O O . ASN A 1 100 ? 10.228 3.195 -5.613 1.00 70.56 100 ASN A O 1
ATOM 808 N N . GLU A 1 101 ? 11.327 5.145 -5.912 1.00 77.44 101 GLU A N 1
ATOM 809 C CA . GLU A 1 101 ? 10.124 5.965 -5.980 1.00 77.44 101 GLU A CA 1
ATOM 810 C C . GLU A 1 101 ? 9.411 5.677 -7.302 1.00 77.44 101 GLU A C 1
ATOM 812 O O . GLU A 1 101 ? 9.971 5.830 -8.386 1.00 77.44 101 GLU A O 1
ATOM 817 N N . ASP A 1 102 ? 8.186 5.173 -7.185 1.00 83.75 102 ASP A N 1
ATOM 818 C CA . ASP A 1 102 ? 7.333 4.808 -8.305 1.00 83.75 102 ASP A CA 1
ATOM 819 C C . ASP A 1 102 ? 6.068 5.678 -8.262 1.00 83.75 102 ASP A C 1
ATOM 821 O O . ASP A 1 102 ? 5.339 5.704 -7.257 1.00 83.75 102 ASP A O 1
ATOM 825 N N . ASP A 1 103 ? 5.851 6.413 -9.350 1.00 87.12 103 ASP A N 1
ATOM 826 C CA . ASP A 1 103 ? 4.721 7.325 -9.558 1.00 87.12 103 ASP A CA 1
ATOM 827 C C . ASP A 1 103 ? 3.732 6.796 -10.607 1.00 87.12 103 ASP A C 1
ATOM 829 O O . ASP A 1 103 ? 2.924 7.538 -11.167 1.00 87.12 103 ASP A O 1
ATOM 833 N N . SER A 1 104 ? 3.774 5.491 -10.873 1.00 91.00 104 SER A N 1
ATOM 834 C CA . SER A 1 104 ? 2.732 4.803 -11.631 1.00 91.00 104 SER A CA 1
ATOM 835 C C . SER A 1 104 ? 1.344 5.004 -11.007 1.00 91.00 104 SER A C 1
ATOM 837 O O . SER A 1 104 ? 1.204 5.123 -9.781 1.00 91.00 104 SER A O 1
ATOM 839 N N . PRO A 1 105 ? 0.280 4.997 -11.831 1.00 92.00 105 PRO A N 1
ATOM 840 C CA . PRO A 1 105 ? -1.075 5.251 -11.356 1.00 92.00 105 PRO A CA 1
ATOM 841 C C . PRO A 1 105 ? -1.540 4.234 -10.305 1.00 92.00 105 PRO A C 1
ATOM 843 O O . PRO A 1 105 ? -2.315 4.587 -9.413 1.00 92.00 105 PRO A O 1
ATOM 846 N N . GLU A 1 106 ? -1.063 2.990 -10.367 1.00 91.38 106 GLU A N 1
ATOM 847 C CA . GLU A 1 106 ? -1.339 1.948 -9.378 1.00 91.38 106 GLU A CA 1
ATOM 848 C C . GLU A 1 106 ? -0.759 2.325 -8.015 1.00 91.38 106 GLU A C 1
ATOM 850 O O . GLU A 1 106 ? -1.465 2.302 -7.004 1.00 91.38 106 GLU A O 1
ATOM 855 N N . VAL A 1 107 ? 0.512 2.734 -7.981 1.00 92.62 107 VAL A N 1
ATOM 856 C CA . VAL A 1 107 ? 1.186 3.128 -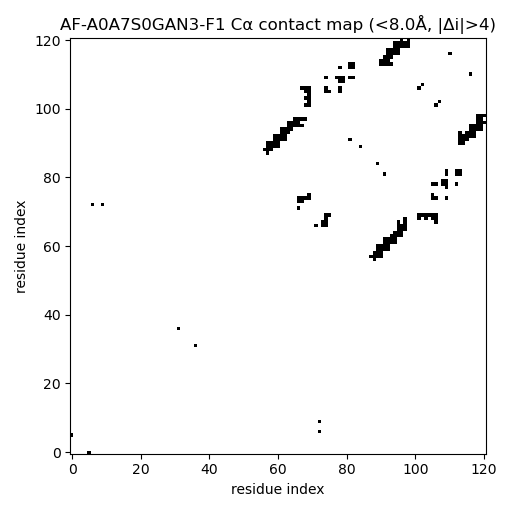6.742 1.00 92.62 107 VAL A CA 1
ATOM 857 C C . VAL A 1 107 ? 0.579 4.411 -6.184 1.00 92.62 107 VAL A C 1
ATOM 859 O O . VAL A 1 107 ? 0.346 4.489 -4.977 1.00 92.62 107 VAL A O 1
ATOM 862 N N . SER A 1 108 ? 0.216 5.382 -7.026 1.00 93.94 108 SER A N 1
ATOM 863 C CA . SER A 1 108 ? -0.506 6.583 -6.585 1.00 93.94 108 SER A CA 1
ATOM 864 C C . SER A 1 108 ? -1.856 6.247 -5.944 1.00 93.94 108 SER A C 1
ATOM 866 O O . SER A 1 108 ? -2.193 6.800 -4.898 1.00 93.94 108 SER A O 1
ATOM 868 N N . LYS A 1 109 ? -2.627 5.308 -6.509 1.00 94.69 109 LYS A N 1
ATOM 869 C CA . LYS A 1 109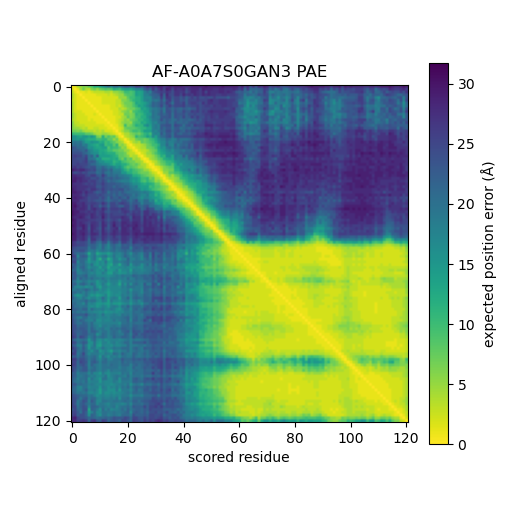 ? -3.893 4.854 -5.903 1.00 94.69 109 LYS A CA 1
ATOM 870 C C . LYS A 1 109 ? -3.670 4.196 -4.543 1.00 94.69 109 LYS A C 1
ATOM 872 O O . LYS A 1 109 ? -4.430 4.464 -3.616 1.00 94.69 109 LYS A O 1
ATOM 877 N N . ILE A 1 110 ? -2.627 3.377 -4.412 1.00 94.06 110 ILE A N 1
ATOM 878 C CA . ILE A 1 110 ? -2.259 2.736 -3.141 1.00 94.06 110 ILE A CA 1
ATOM 879 C C . ILE A 1 110 ? -1.850 3.793 -2.104 1.00 94.06 110 ILE A C 1
ATOM 881 O O . ILE A 1 110 ? -2.357 3.772 -0.982 1.00 94.06 110 ILE A O 1
ATOM 885 N N . LYS A 1 111 ? -0.989 4.747 -2.489 1.00 93.56 111 LYS A N 1
ATOM 886 C CA . LYS A 1 111 ? -0.553 5.879 -1.651 1.00 93.56 111 LYS A CA 1
ATOM 887 C C . LYS A 1 111 ? -1.750 6.711 -1.165 1.00 93.56 111 LYS A C 1
ATOM 889 O O . LYS A 1 111 ? -1.804 7.057 0.007 1.00 93.56 111 LYS A O 1
ATOM 894 N N . ASN A 1 112 ? -2.735 6.962 -2.030 1.00 94.31 112 ASN A N 1
ATOM 895 C CA . ASN A 1 112 ? -3.939 7.726 -1.683 1.00 94.31 112 ASN A CA 1
ATOM 896 C C . ASN A 1 112 ? -4.924 6.956 -0.787 1.00 94.31 112 ASN A C 1
ATOM 898 O O . ASN A 1 112 ? -5.685 7.572 -0.046 1.00 94.31 112 ASN A O 1
ATOM 902 N N . ALA A 1 113 ? -4.948 5.623 -0.869 1.00 93.12 113 ALA A N 1
ATOM 903 C CA . ALA A 1 113 ? -5.842 4.786 -0.068 1.00 93.12 113 ALA A CA 1
ATOM 904 C C . ALA A 1 113 ? -5.292 4.470 1.335 1.00 93.12 113 ALA A C 1
ATOM 906 O O . ALA A 1 113 ? -6.054 4.098 2.229 1.00 93.12 113 ALA A O 1
ATOM 907 N N . THR A 1 114 ? -3.976 4.578 1.539 1.00 93.25 114 THR A N 1
ATOM 908 C CA . THR A 1 114 ? -3.352 4.289 2.835 1.00 93.25 114 THR A CA 1
ATOM 909 C C . THR A 1 114 ? -3.350 5.502 3.759 1.00 93.25 114 THR A C 1
ATOM 911 O O . THR A 1 114 ? -3.258 6.644 3.322 1.00 93.25 114 THR A O 1
ATOM 914 N N . HIS A 1 115 ? -3.397 5.250 5.067 1.00 92.44 115 HIS A N 1
ATOM 915 C CA . HIS A 1 115 ? -3.242 6.308 6.068 1.00 92.44 115 HIS A CA 1
ATOM 916 C C . HIS A 1 115 ? -1.764 6.610 6.320 1.00 92.44 115 HIS A C 1
ATOM 918 O O . HIS A 1 115 ? -1.394 7.728 6.673 1.00 92.44 115 HIS A O 1
ATOM 924 N N . ASN A 1 116 ? -0.907 5.600 6.166 1.00 91.62 116 ASN A N 1
ATOM 925 C CA . ASN A 1 116 ? 0.525 5.742 6.343 1.00 91.62 116 ASN A CA 1
ATOM 926 C C . ASN A 1 116 ? 1.267 4.910 5.297 1.00 91.62 116 ASN A C 1
ATOM 928 O O . ASN A 1 116 ? 1.052 3.700 5.183 1.00 91.62 116 ASN A O 1
ATOM 932 N N . TRP A 1 117 ? 2.145 5.568 4.547 1.00 90.50 117 TRP A N 1
ATOM 933 C CA . TRP A 1 117 ? 3.061 4.934 3.609 1.00 90.50 117 TRP A CA 1
ATOM 934 C C . TRP A 1 117 ? 4.486 5.085 4.129 1.00 90.50 117 TRP A C 1
ATOM 936 O O . TRP A 1 117 ? 4.929 6.201 4.410 1.00 90.50 117 TRP A O 1
ATOM 946 N N . LYS A 1 118 ? 5.209 3.972 4.248 1.00 88.75 118 LYS A N 1
ATOM 947 C CA . LYS A 1 118 ? 6.626 3.966 4.619 1.00 88.75 118 LYS A CA 1
ATOM 948 C C . LYS A 1 118 ? 7.432 3.153 3.628 1.00 88.75 118 LYS A C 1
ATOM 950 O O . LYS A 1 118 ? 7.044 2.047 3.266 1.00 88.75 118 LYS A O 1
ATOM 955 N N . VAL A 1 119 ? 8.579 3.692 3.248 1.00 83.62 119 VAL A N 1
ATOM 956 C CA . VAL A 1 119 ? 9.603 2.962 2.504 1.00 83.62 119 VAL A CA 1
ATOM 957 C C . VAL A 1 119 ? 10.644 2.493 3.515 1.00 83.62 119 VAL A C 1
ATOM 959 O O . VAL A 1 119 ? 11.119 3.297 4.318 1.00 83.62 119 VAL A O 1
ATOM 962 N N . PHE A 1 120 ? 10.949 1.197 3.530 1.00 73.44 120 PHE A N 1
ATOM 963 C CA . PHE A 1 120 ? 12.088 0.682 4.289 1.00 73.44 120 PHE A CA 1
ATOM 964 C C . PHE A 1 120 ? 13.361 0.959 3.483 1.00 73.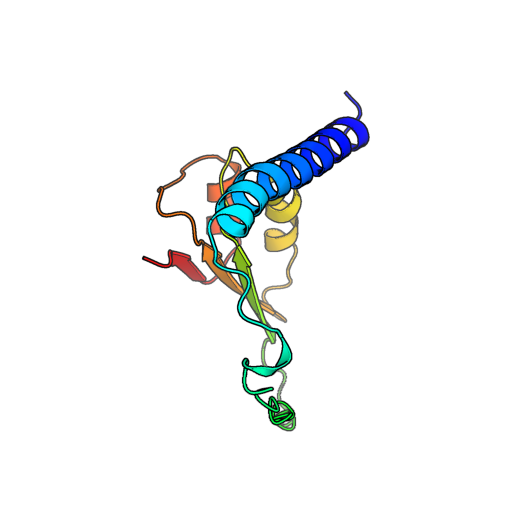44 120 PHE A C 1
ATOM 966 O O . PHE A 1 120 ? 13.523 0.409 2.396 1.00 73.44 120 PHE A O 1
ATOM 973 N N . GLN A 1 121 ? 14.210 1.845 4.010 1.00 59.38 121 GLN A N 1
ATOM 974 C CA . GLN A 1 121 ? 15.551 2.146 3.497 1.00 59.38 121 GLN A CA 1
ATOM 975 C C . GLN A 1 121 ? 16.610 1.317 4.222 1.00 59.38 121 GLN A C 1
ATOM 977 O O . GLN A 1 121 ? 16.422 1.062 5.436 1.00 59.38 121 GLN A O 1
#

Mean predicted aligned error: 15.18 Å

Sequence (121 aa):
ADATLIAKCYANQAIQTCNSKQRERLRSIPRHDASSVPFVKVSKSTPHIRNYRGGKRKIRLGYISPDFTGVHPLAFLMQDVFRLHNTNDFELFIYSLSNNEDDSPEVSKIKNATHNWKVFQ

Radius of gyration: 19.73 Å; Cα contacts (8 Å, |Δi|>4): 116; chains: 1; bounding box: 43×40×50 Å

Nearest PDB structures (foldseek):
  8dtg-assembly1_A  TM=7.468E-01  e=1.037E-03  Arabidopsis thaliana
  6p61-assembly3_C  TM=5.737E-01  e=3.086E-01  Leptospira borgpetersenii serovar Hardjo-bovis str. JB197
  6p61-assembly2_B  TM=5.746E-01  e=3.523E-01  Leptospira borgpetersenii serovar Hardjo-bovis str. JB197
  8bz8-assembly3_E  TM=4.846E-01  e=7.801E-01  Listeria monocytogenes
  5tzk-assembly1_C  TM=5.486E-01  e=1.513E+00  Staphylococcus aureus

InterPro domains:
  IPR029489 O-GlcNAc transferase, C-terminal [PF13844] (46-112)

Solvent-accessible surface area (backbone atoms only — not comparable to full-atom values): 7414 Å² total; per-residue (Å²): 132,62,69,66,58,54,52,51,51,51,52,53,51,52,56,50,58,55,51,56,62,48,50,58,57,58,68,73,48,79,83,68,60,80,87,74,56,79,80,75,76,75,73,81,71,66,75,79,76,68,77,82,73,92,59,99,66,60,46,77,46,79,48,77,42,60,49,70,32,68,87,34,67,60,21,72,66,42,29,59,56,51,58,67,55,55,70,83,54,39,44,44,36,37,36,30,55,43,85,68,92,62,83,36,72,38,32,49,43,37,60,70,42,37,79,39,80,43,68,58,126

pLDDT: mean 74.42, std 17.21, range [46.81, 94.69]

Foldseek 3Di:
DPPVVVVVVQVVVVVVVVVPVVVVVVVPDPPDPPVPDPPPPPPCPVPPPPPPPDDLDADEDEAEDQQLALVHVCLVVCLVVLQPDDPSRYAYEYEHQHPDDHPHPSSVSNVVSHPYYHYDD

Secondary structure (DSSP, 8-state):
--HHHHHHHHHHHHHHHHHHHHHHHHHSS----TTTS----------------SS-PPEEEEEEES--STTSHHHHHHHHHHHTS-TTTEEEEEEE---S----HHHHHHHHH-SEEEE--